Protein AF-A0A0N8S1Q6-F1 (afdb_monomer)

Structure (mmCIF, N/CA/C/O backbone):
data_AF-A0A0N8S1Q6-F1
#
_entry.id   AF-A0A0N8S1Q6-F1
#
loop_
_atom_site.group_PDB
_atom_site.id
_atom_site.type_symbol
_atom_site.label_atom_id
_atom_site.label_alt_id
_atom_site.label_comp_id
_atom_site.label_asym_id
_atom_site.label_entity_id
_atom_site.label_seq_id
_atom_site.pdbx_PDB_ins_code
_atom_site.Cartn_x
_atom_site.Cartn_y
_atom_site.Cartn_z
_atom_site.occupancy
_atom_site.B_iso_or_equiv
_atom_site.auth_seq_id
_atom_site.auth_comp_id
_atom_site.auth_asym_id
_atom_site.auth_atom_id
_atom_site.pdbx_PDB_model_num
ATOM 1 N N . MET A 1 1 ? 11.828 -13.816 12.416 1.00 46.84 1 MET A N 1
ATOM 2 C CA . MET A 1 1 ? 10.691 -14.552 11.816 1.00 46.84 1 MET A CA 1
ATOM 3 C C . MET A 1 1 ? 10.111 -13.710 10.688 1.00 46.84 1 MET A C 1
ATOM 5 O O . MET A 1 1 ? 9.911 -12.526 10.906 1.00 46.84 1 MET A O 1
ATOM 9 N N . LYS A 1 2 ? 9.887 -14.272 9.494 1.00 60.16 2 LYS A N 1
ATOM 10 C CA . LYS A 1 2 ? 9.076 -13.622 8.450 1.00 60.16 2 LYS A CA 1
ATOM 11 C C . LYS A 1 2 ? 7.677 -14.236 8.550 1.00 60.16 2 LYS A C 1
ATOM 13 O O . LYS A 1 2 ? 7.542 -15.384 8.126 1.00 60.16 2 LYS A O 1
ATOM 18 N N . PRO A 1 3 ? 6.690 -13.580 9.182 1.00 70.88 3 PRO A N 1
ATOM 19 C CA . PRO A 1 3 ? 5.350 -14.147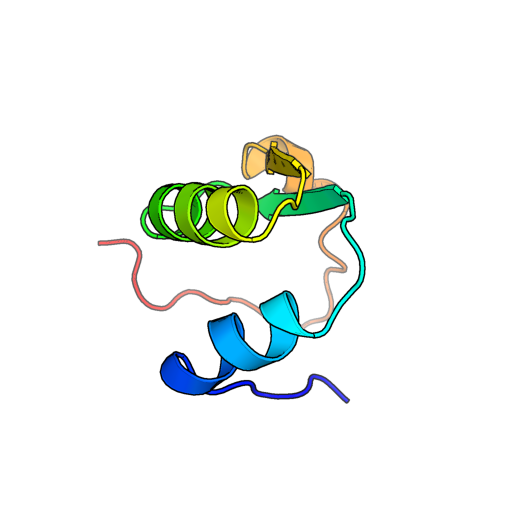 9.263 1.00 70.88 3 PRO A CA 1
ATOM 20 C C . PRO A 1 3 ? 4.825 -14.360 7.841 1.00 70.88 3 PRO A C 1
ATOM 22 O O . PRO A 1 3 ? 4.837 -13.447 7.016 1.00 70.88 3 PRO A O 1
ATOM 25 N N . LYS A 1 4 ? 4.433 -15.597 7.529 1.00 81.62 4 LYS A N 1
ATOM 26 C CA . LYS A 1 4 ? 3.790 -15.928 6.259 1.00 81.62 4 LYS A CA 1
ATOM 27 C C . LYS A 1 4 ? 2.303 -15.648 6.430 1.00 81.62 4 LYS A C 1
ATOM 29 O O . LYS A 1 4 ? 1.625 -16.376 7.144 1.00 81.62 4 LYS A O 1
ATOM 34 N N . VAL A 1 5 ? 1.822 -14.591 5.792 1.00 86.44 5 VAL A N 1
ATOM 35 C CA . VAL A 1 5 ? 0.402 -14.228 5.790 1.00 86.44 5 VAL A CA 1
ATOM 36 C C . VAL A 1 5 ? -0.233 -14.826 4.536 1.00 86.44 5 VAL A C 1
ATOM 38 O O . VAL A 1 5 ? 0.293 -14.654 3.434 1.00 86.44 5 VAL A O 1
ATOM 41 N N . ALA A 1 6 ? -1.321 -15.578 4.701 1.00 91.25 6 ALA A N 1
ATOM 42 C CA . ALA A 1 6 ? -2.106 -16.066 3.571 1.00 91.25 6 ALA A CA 1
ATOM 43 C C . ALA A 1 6 ? -2.796 -14.889 2.864 1.00 91.25 6 ALA A C 1
ATOM 45 O O . ALA A 1 6 ? -3.081 -13.864 3.483 1.00 91.25 6 ALA A O 1
ATOM 46 N N . ARG A 1 7 ? -3.040 -15.004 1.555 1.00 88.69 7 ARG A N 1
ATOM 47 C CA . ARG A 1 7 ? -3.524 -13.879 0.737 1.00 88.69 7 ARG A CA 1
ATOM 48 C C . ARG A 1 7 ? -4.867 -13.336 1.240 1.00 88.69 7 ARG A C 1
ATOM 50 O O . ARG A 1 7 ? -5.053 -12.125 1.301 1.00 88.69 7 ARG A O 1
ATOM 57 N N . ASP A 1 8 ? -5.761 -14.241 1.605 1.00 91.88 8 ASP A N 1
ATOM 58 C CA . ASP A 1 8 ? -7.085 -13.994 2.178 1.00 91.88 8 ASP A CA 1
ATOM 59 C C . ASP A 1 8 ? -7.028 -13.346 3.573 1.00 91.88 8 ASP A C 1
ATOM 61 O O . ASP A 1 8 ? -7.918 -12.581 3.929 1.00 91.88 8 ASP A O 1
ATOM 65 N N . GLN A 1 9 ? -5.949 -13.568 4.329 1.00 93.44 9 GLN A N 1
ATOM 66 C CA . GLN A 1 9 ? -5.756 -13.003 5.670 1.00 93.44 9 GLN A CA 1
ATOM 67 C C . GLN A 1 9 ? -5.094 -11.621 5.665 1.00 93.44 9 GLN A C 1
ATOM 69 O O . GLN A 1 9 ? -5.075 -10.939 6.689 1.00 93.44 9 GLN A O 1
ATOM 74 N N . LEU A 1 10 ? -4.557 -11.175 4.526 1.00 93.50 10 LEU A N 1
ATOM 75 C CA . LEU A 1 10 ? -3.824 -9.913 4.451 1.00 93.50 10 LEU A CA 1
ATOM 76 C C . LEU A 1 10 ? -4.731 -8.694 4.657 1.00 93.50 10 LEU A C 1
ATOM 78 O O . LEU A 1 10 ? -4.373 -7.796 5.412 1.00 93.50 10 LEU A O 1
ATOM 82 N N . VAL A 1 11 ? -5.903 -8.662 4.017 1.00 94.62 11 VAL A N 1
ATOM 83 C CA . VAL A 1 11 ? -6.839 -7.531 4.148 1.00 94.62 11 VAL A CA 1
ATOM 84 C C . VAL A 1 11 ? -7.393 -7.417 5.571 1.00 94.62 11 VAL A C 1
ATOM 86 O O . VAL A 1 11 ? -7.269 -6.334 6.142 1.00 94.62 11 VAL A O 1
ATOM 89 N N . PRO A 1 12 ? -7.909 -8.498 6.200 1.00 95.19 12 PRO A N 1
ATOM 90 C CA . PRO A 1 12 ? -8.358 -8.445 7.591 1.00 95.19 12 PRO A CA 1
ATOM 91 C C . PRO A 1 12 ? -7.275 -7.981 8.566 1.00 95.19 12 PRO A C 1
ATOM 93 O O . PRO A 1 12 ? -7.576 -7.286 9.533 1.00 95.19 12 PRO A O 1
ATOM 96 N N . LEU A 1 13 ? -6.016 -8.360 8.333 1.00 94.06 13 LEU A N 1
ATOM 97 C CA . LEU A 1 13 ? -4.894 -7.922 9.160 1.00 94.06 13 LEU A CA 1
ATOM 98 C C . LEU A 1 13 ? -4.653 -6.413 9.021 1.00 94.06 13 LEU A C 1
ATOM 100 O O . LEU A 1 13 ? -4.524 -5.720 10.025 1.00 94.06 13 LEU A O 1
ATOM 104 N N . ILE A 1 14 ? -4.587 -5.910 7.787 1.00 94.62 14 ILE A N 1
ATOM 105 C CA . ILE A 1 14 ? -4.324 -4.492 7.515 1.00 94.62 14 ILE A CA 1
ATOM 106 C C . ILE A 1 14 ? -5.470 -3.617 8.029 1.00 94.62 14 ILE A C 1
ATOM 108 O O . ILE A 1 14 ? -5.206 -2.612 8.677 1.00 94.62 14 ILE A O 1
ATOM 112 N N . ALA A 1 15 ? -6.721 -4.046 7.855 1.00 94.00 15 ALA A N 1
ATOM 113 C CA . ALA A 1 15 ? -7.902 -3.317 8.321 1.00 94.00 15 ALA A CA 1
ATOM 114 C C . ALA A 1 15 ? -7.976 -3.140 9.853 1.00 94.00 15 ALA A C 1
ATOM 116 O O . ALA A 1 15 ? -8.701 -2.274 10.331 1.00 94.00 15 ALA A O 1
ATOM 117 N N . GLN A 1 16 ? -7.248 -3.953 10.629 1.00 95.94 16 GLN A N 1
ATOM 118 C CA . GLN A 1 16 ? -7.149 -3.812 12.089 1.00 95.94 16 GLN A CA 1
ATOM 119 C C . GLN A 1 16 ? -6.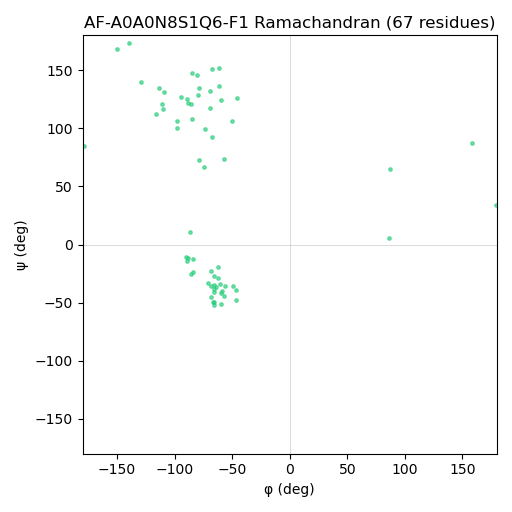090 -2.790 12.525 1.00 95.94 16 GLN A C 1
ATOM 121 O O . GLN A 1 16 ? -6.030 -2.430 13.701 1.00 95.94 16 GLN A O 1
ATOM 126 N N . LEU A 1 17 ? -5.229 -2.340 11.611 1.00 94.50 17 LEU A N 1
ATOM 127 C CA . LEU A 1 17 ? -4.209 -1.343 11.903 1.00 94.50 17 LEU A CA 1
ATOM 128 C C . LEU A 1 17 ? -4.800 0.067 11.786 1.00 94.50 17 LEU A C 1
ATOM 130 O O . LEU A 1 17 ? -5.655 0.311 10.935 1.00 94.50 17 LEU A O 1
ATOM 134 N N . PRO A 1 18 ? -4.318 1.035 12.583 1.00 95.75 18 PRO A N 1
ATOM 135 C CA . PRO A 1 18 ? -4.662 2.428 12.348 1.00 95.75 18 PRO A CA 1
ATOM 136 C C . PRO A 1 18 ? -4.173 2.879 10.955 1.00 95.75 18 PRO A C 1
ATOM 138 O O . PRO A 1 18 ? -3.153 2.365 10.471 1.00 95.75 18 PRO A O 1
ATOM 141 N N . PRO A 1 19 ? -4.842 3.869 10.330 1.00 96.56 19 PRO A N 1
ATOM 142 C CA . PRO A 1 19 ? -4.389 4.490 9.089 1.00 96.56 19 PRO A CA 1
ATOM 143 C C . PRO A 1 19 ? -2.898 4.832 9.133 1.00 96.56 19 PRO A C 1
ATOM 145 O O . PRO A 1 19 ? -2.418 5.493 10.053 1.00 96.56 19 PRO A O 1
ATOM 148 N N . CYS A 1 20 ? -2.143 4.355 8.146 1.00 96.88 20 CYS A N 1
ATOM 149 C CA . CYS A 1 20 ? -0.687 4.469 8.142 1.00 96.88 20 CYS A CA 1
ATOM 150 C C . CYS A 1 20 ? -0.122 4.544 6.720 1.00 96.88 20 CYS A C 1
ATOM 152 O O . CYS A 1 20 ? -0.829 4.308 5.737 1.00 96.88 20 CYS A O 1
ATOM 154 N N . LEU A 1 21 ? 1.161 4.898 6.618 1.00 96.69 21 LEU A N 1
ATOM 155 C CA . LEU A 1 21 ? 1.893 4.923 5.356 1.00 96.69 21 LEU A CA 1
ATOM 156 C C . LEU A 1 21 ? 2.458 3.532 5.038 1.00 96.69 21 LEU A C 1
ATOM 158 O O . LEU A 1 21 ? 3.294 3.019 5.780 1.00 96.69 21 LEU A O 1
ATOM 162 N N . ILE A 1 22 ? 2.067 2.964 3.898 1.00 95.00 22 ILE A N 1
ATOM 163 C CA . ILE A 1 22 ? 2.538 1.666 3.409 1.00 95.00 22 ILE A CA 1
ATOM 164 C C . ILE A 1 22 ? 3.428 1.883 2.182 1.00 95.00 22 ILE A C 1
ATOM 166 O O . ILE A 1 22 ? 2.980 2.371 1.143 1.00 95.00 22 ILE A O 1
ATOM 170 N N . GLY A 1 23 ? 4.701 1.507 2.293 1.00 92.75 23 GLY A N 1
ATOM 171 C CA . GLY A 1 23 ? 5.627 1.455 1.161 1.00 92.75 23 GLY A CA 1
ATOM 172 C C . GLY A 1 23 ? 5.580 0.087 0.487 1.00 92.75 23 GLY A C 1
ATOM 173 O O . GLY A 1 23 ? 5.791 -0.927 1.150 1.00 92.75 23 GLY A O 1
ATOM 174 N N . MET A 1 24 ? 5.332 0.044 -0.822 1.00 93.06 24 MET A N 1
ATOM 175 C CA . MET A 1 24 ? 5.305 -1.204 -1.593 1.00 93.06 24 MET A CA 1
ATOM 176 C C . MET A 1 24 ? 6.183 -1.090 -2.835 1.00 93.06 24 MET A C 1
ATOM 178 O O . MET A 1 24 ? 6.188 -0.066 -3.513 1.00 93.06 24 MET A O 1
ATOM 182 N N . GLU A 1 25 ? 6.914 -2.153 -3.157 1.00 91.31 25 GLU A N 1
ATOM 183 C CA . GLU A 1 25 ? 7.583 -2.263 -4.453 1.00 91.31 25 GLU A CA 1
ATOM 184 C C . GLU A 1 25 ? 6.531 -2.441 -5.553 1.00 91.31 25 GLU A C 1
ATOM 186 O O . GLU A 1 25 ? 5.613 -3.253 -5.422 1.00 91.31 25 GLU A O 1
ATOM 191 N N . ALA A 1 26 ? 6.650 -1.668 -6.631 1.00 89.69 26 ALA A N 1
ATOM 192 C CA . ALA A 1 26 ? 5.765 -1.778 -7.777 1.00 89.69 26 ALA A CA 1
ATOM 193 C C . ALA A 1 26 ? 6.023 -3.099 -8.518 1.00 89.69 26 ALA A C 1
ATOM 195 O O . ALA A 1 26 ? 7.106 -3.328 -9.053 1.00 89.69 26 ALA A O 1
ATOM 196 N N . CYS A 1 27 ? 5.000 -3.947 -8.563 1.00 86.94 27 CYS A N 1
ATOM 197 C CA . CYS A 1 27 ? 4.931 -5.170 -9.354 1.00 86.94 27 CYS A CA 1
ATOM 198 C C . CYS A 1 27 ?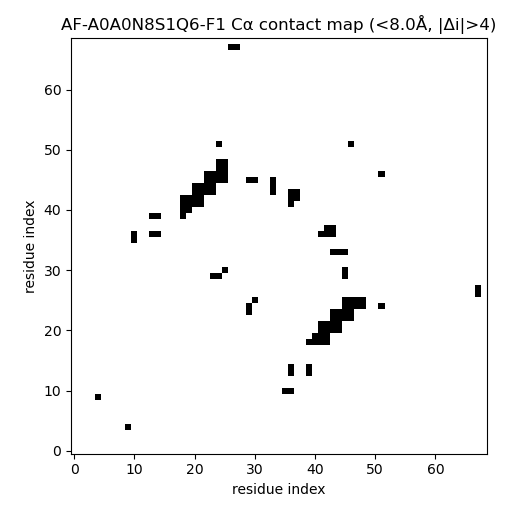 3.522 -5.310 -9.949 1.00 86.94 27 CYS A C 1
ATOM 200 O O . CYS A 1 27 ? 2.614 -4.548 -9.593 1.00 86.94 27 CYS A O 1
ATOM 202 N N . SER A 1 28 ? 3.314 -6.308 -10.808 1.00 86.94 28 SER A N 1
ATOM 203 C CA . SER A 1 28 ? 2.018 -6.614 -11.433 1.00 86.94 28 SER A CA 1
ATOM 204 C C . SER A 1 28 ? 0.852 -6.689 -10.427 1.00 86.94 28 SER A C 1
ATOM 206 O O . SER A 1 28 ? -0.243 -6.203 -10.704 1.00 86.94 28 SER A O 1
ATOM 208 N N . GLY A 1 29 ? 1.087 -7.196 -9.211 1.00 89.25 29 GLY A N 1
ATOM 209 C CA . GLY A 1 29 ? 0.080 -7.254 -8.141 1.00 89.25 29 GLY A CA 1
ATOM 210 C C . GLY A 1 29 ? -0.005 -6.026 -7.220 1.00 89.25 29 GLY A C 1
ATOM 211 O O . GLY A 1 29 ? -0.978 -5.899 -6.473 1.00 89.25 29 GLY A O 1
ATOM 212 N N . ALA A 1 30 ? 0.981 -5.125 -7.229 1.00 92.31 30 ALA A N 1
ATOM 213 C CA . ALA A 1 30 ? 1.093 -4.058 -6.228 1.00 92.31 30 ALA A CA 1
ATOM 214 C C . ALA A 1 30 ? -0.013 -3.003 -6.352 1.00 92.31 30 ALA A C 1
ATOM 216 O O . ALA A 1 30 ? -0.512 -2.510 -5.344 1.00 92.31 30 ALA A O 1
ATOM 217 N N . HIS A 1 31 ? -0.438 -2.691 -7.577 1.00 93.00 31 HIS A N 1
ATOM 218 C CA . HIS A 1 31 ? -1.481 -1.693 -7.827 1.00 93.00 31 HIS A CA 1
ATOM 219 C C . HIS A 1 31 ? -2.849 -2.120 -7.288 1.00 93.00 31 HIS A C 1
ATOM 221 O O . HIS A 1 31 ? -3.575 -1.291 -6.745 1.00 93.00 31 HIS A O 1
ATOM 227 N N . HIS A 1 32 ? -3.190 -3.407 -7.407 1.00 94.75 32 HIS A N 1
ATOM 228 C CA . HIS A 1 32 ? -4.409 -3.961 -6.815 1.00 94.75 32 HIS A CA 1
ATOM 229 C C . HIS A 1 32 ? -4.400 -3.761 -5.297 1.00 94.75 32 HIS A C 1
ATOM 231 O O . HIS A 1 32 ? -5.331 -3.196 -4.734 1.00 94.75 32 HIS A O 1
ATOM 237 N N . TRP A 1 33 ? -3.312 -4.167 -4.640 1.00 95.62 33 TRP A N 1
ATOM 238 C CA . TRP A 1 33 ? -3.179 -4.028 -3.193 1.00 95.62 33 TRP A CA 1
ATOM 239 C C . TRP A 1 33 ? -3.159 -2.578 -2.725 1.00 95.62 33 TRP A C 1
ATOM 241 O O . TRP A 1 33 ? -3.763 -2.271 -1.705 1.00 95.62 33 TRP A O 1
ATOM 251 N N . ALA A 1 34 ? -2.535 -1.680 -3.488 1.00 95.50 34 ALA A N 1
ATOM 252 C CA . ALA A 1 34 ? -2.528 -0.262 -3.164 1.00 95.50 34 ALA A CA 1
ATOM 253 C C . ALA A 1 34 ? -3.945 0.323 -3.090 1.00 95.50 34 ALA A C 1
ATOM 255 O O . ALA A 1 34 ? -4.224 1.110 -2.190 1.00 95.50 34 ALA A O 1
ATOM 256 N N . ARG A 1 35 ? -4.841 -0.090 -3.997 1.00 96.19 35 ARG A N 1
ATOM 257 C CA . ARG A 1 35 ? -6.255 0.317 -3.973 1.00 96.19 35 ARG A CA 1
ATOM 258 C C . ARG A 1 35 ? -6.965 -0.241 -2.746 1.00 96.19 35 ARG A C 1
ATOM 260 O O . ARG A 1 35 ? -7.499 0.539 -1.971 1.00 96.19 35 ARG A O 1
ATOM 267 N N . VAL A 1 36 ? -6.856 -1.552 -2.523 1.00 96.44 36 VAL A N 1
ATOM 268 C CA . VAL A 1 36 ? -7.494 -2.224 -1.380 1.00 96.44 36 VAL A CA 1
ATOM 269 C C . VAL A 1 36 ? -7.057 -1.604 -0.051 1.00 96.44 36 VAL A C 1
ATOM 271 O O . VAL A 1 36 ? -7.880 -1.325 0.810 1.00 96.44 36 VAL A O 1
ATOM 274 N N . PHE A 1 37 ? -5.765 -1.330 0.135 1.00 97.00 37 PHE A N 1
ATOM 275 C CA . PHE A 1 37 ? -5.291 -0.709 1.374 1.00 97.00 37 PHE A CA 1
ATOM 276 C C . PHE A 1 37 ? -5.721 0.758 1.498 1.00 97.00 37 PHE A C 1
ATOM 278 O O . PHE A 1 37 ? -6.000 1.211 2.607 1.00 97.00 37 PHE A O 1
ATOM 285 N N . ALA A 1 38 ? -5.818 1.494 0.388 1.00 96.31 38 ALA A N 1
ATOM 286 C CA . ALA A 1 38 ? -6.344 2.856 0.399 1.00 96.31 38 ALA A CA 1
ATOM 287 C C . ALA A 1 38 ? -7.831 2.908 0.785 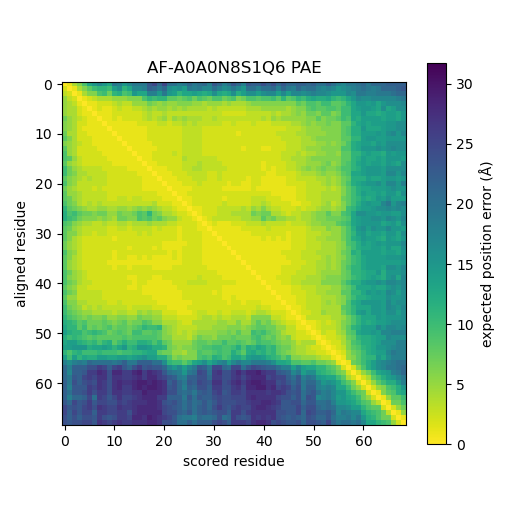1.00 96.31 38 ALA A C 1
ATOM 289 O O . ALA A 1 38 ? -8.230 3.815 1.512 1.00 96.31 38 ALA A O 1
ATOM 290 N N . GLU A 1 39 ? -8.630 1.914 0.386 1.00 96.88 39 GLU A N 1
ATOM 291 C CA . GLU A 1 39 ? -10.033 1.777 0.815 1.00 96.88 39 GLU A CA 1
ATOM 292 C C . GLU A 1 39 ? -10.165 1.581 2.335 1.00 96.88 39 GLU A C 1
ATOM 294 O O . GLU A 1 39 ? -11.138 2.031 2.935 1.00 96.88 39 GLU A O 1
ATOM 299 N N . HIS A 1 40 ? -9.153 0.993 2.980 1.00 96.06 40 HIS A N 1
ATOM 300 C CA . HIS A 1 40 ? -9.059 0.877 4.441 1.00 96.06 40 HIS A CA 1
ATOM 301 C C . HIS A 1 40 ? -8.418 2.102 5.124 1.00 96.06 40 HIS A C 1
ATOM 303 O O . HIS A 1 40 ? -8.115 2.065 6.314 1.00 96.06 40 HIS A O 1
ATOM 309 N N . GLY A 1 41 ? -8.218 3.204 4.395 1.00 96.62 41 GLY A N 1
ATOM 310 C CA . GLY A 1 41 ? -7.714 4.468 4.940 1.00 96.62 41 GLY A CA 1
ATOM 311 C C . GLY A 1 41 ? -6.189 4.577 5.003 1.00 96.62 41 GLY A C 1
ATOM 312 O O . GLY A 1 41 ? -5.668 5.568 5.516 1.00 96.62 41 GLY A O 1
ATOM 313 N N . HIS A 1 42 ? -5.445 3.604 4.473 1.00 97.81 42 HIS A N 1
ATOM 314 C CA . HIS A 1 42 ? -3.987 3.689 4.429 1.00 97.81 42 HIS A CA 1
ATOM 315 C C . HIS A 1 42 ? -3.511 4.558 3.267 1.00 97.81 42 HIS A C 1
ATOM 317 O O . HIS A 1 42 ? -4.057 4.550 2.167 1.00 97.81 42 HIS A O 1
ATOM 323 N N . THR A 1 43 ? -2.413 5.273 3.480 1.00 97.62 43 THR A N 1
ATOM 324 C CA . THR A 1 43 ? -1.715 5.944 2.382 1.00 97.62 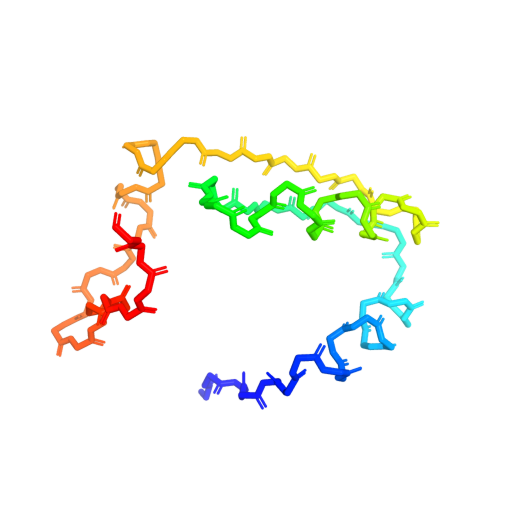43 THR A CA 1
ATOM 325 C C . THR A 1 43 ? -0.701 4.974 1.798 1.00 97.62 43 THR A C 1
ATOM 327 O O . THR A 1 43 ? 0.192 4.522 2.509 1.00 97.62 43 THR A O 1
ATOM 330 N N . VAL A 1 44 ? -0.790 4.664 0.506 1.00 96.25 44 VAL A N 1
ATOM 331 C CA . VAL A 1 44 ? 0.134 3.725 -0.148 1.00 96.25 44 VAL A CA 1
ATOM 332 C C . VAL A 1 44 ? 1.074 4.463 -1.092 1.00 96.25 44 VAL A C 1
ATOM 334 O O . VAL A 1 44 ? 0.638 5.254 -1.927 1.00 96.25 44 VAL A O 1
ATOM 337 N N . LYS A 1 45 ? 2.377 4.182 -0.987 1.00 94.69 45 LYS A N 1
ATOM 338 C CA . LYS A 1 45 ? 3.404 4.670 -1.915 1.00 94.69 45 LYS A CA 1
ATOM 339 C C . LYS A 1 45 ? 4.049 3.500 -2.644 1.00 94.69 45 LYS A C 1
ATOM 341 O O . LYS A 1 45 ? 4.767 2.699 -2.043 1.00 94.69 45 LYS A O 1
ATOM 346 N N . LEU A 1 46 ? 3.799 3.431 -3.950 1.00 92.00 46 LEU A N 1
ATOM 347 C CA . LEU A 1 46 ? 4.468 2.496 -4.847 1.00 92.00 46 LEU A CA 1
ATOM 348 C C . LEU A 1 46 ? 5.853 3.035 -5.215 1.00 92.00 46 LEU A C 1
ATOM 350 O O . LEU A 1 46 ? 5.987 4.175 -5.656 1.00 92.00 46 LEU A O 1
ATOM 354 N N . MET A 1 47 ? 6.880 2.210 -5.043 1.00 90.75 47 MET A N 1
ATOM 355 C CA . MET A 1 47 ? 8.265 2.535 -5.377 1.00 90.75 47 MET A CA 1
ATOM 356 C C . MET A 1 47 ? 8.743 1.658 -6.529 1.00 90.75 47 MET A C 1
ATOM 358 O O . MET A 1 47 ? 8.542 0.445 -6.521 1.00 90.75 47 MET A O 1
ATOM 362 N N . ALA A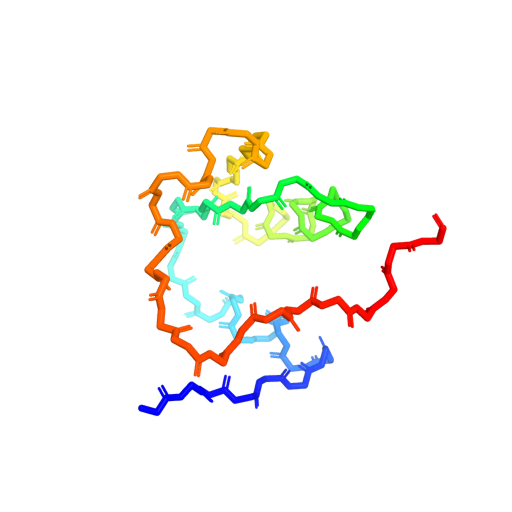 1 48 ? 9.408 2.262 -7.514 1.00 85.69 48 ALA A N 1
ATOM 363 C CA . ALA A 1 48 ? 10.000 1.514 -8.617 1.00 85.69 48 ALA A CA 1
ATOM 364 C C . ALA A 1 48 ? 11.072 0.537 -8.088 1.00 85.69 48 ALA A C 1
ATOM 366 O O . ALA A 1 48 ? 11.913 0.972 -7.296 1.00 85.69 48 ALA A O 1
ATOM 367 N N . PRO A 1 49 ? 11.131 -0.723 -8.566 1.00 79.62 49 PRO A N 1
ATOM 368 C CA . PRO A 1 49 ? 12.101 -1.739 -8.129 1.00 79.62 49 PRO A CA 1
ATOM 369 C C . PRO A 1 49 ? 13.552 -1.245 -8.056 1.00 79.62 49 PRO A C 1
ATOM 371 O O . PRO A 1 49 ? 14.285 -1.534 -7.110 1.00 79.62 49 PRO A O 1
ATOM 374 N N . LYS A 1 50 ? 13.958 -0.415 -9.027 1.00 77.44 50 LYS A N 1
ATOM 375 C CA . LYS A 1 50 ? 15.303 0.182 -9.101 1.00 77.44 50 LYS A CA 1
ATOM 376 C C . LYS A 1 50 ? 15.641 1.051 -7.885 1.00 77.44 50 LYS A C 1
ATOM 378 O O . LYS A 1 50 ? 16.791 1.071 -7.462 1.00 77.44 50 LYS A O 1
ATOM 383 N N . LEU A 1 51 ? 14.647 1.731 -7.316 1.00 78.06 51 LEU A N 1
ATOM 384 C CA . LEU A 1 51 ? 14.804 2.587 -6.140 1.00 78.06 51 LEU A CA 1
ATOM 385 C C . LEU 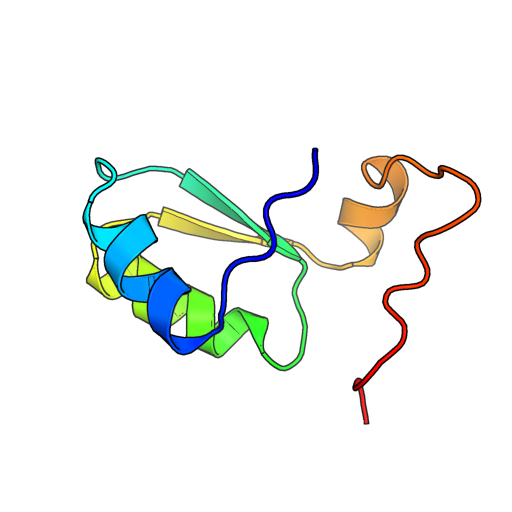A 1 51 ? 14.736 1.793 -4.831 1.00 78.06 51 LEU A C 1
ATOM 387 O O . LEU A 1 51 ? 15.294 2.232 -3.832 1.00 78.06 51 LEU A O 1
ATOM 391 N N . VAL A 1 52 ? 14.101 0.615 -4.834 1.00 73.06 52 VAL A N 1
ATOM 392 C CA . VAL A 1 52 ? 14.019 -0.268 -3.654 1.00 73.06 52 VAL A CA 1
ATOM 393 C C . VAL A 1 52 ? 15.234 -1.191 -3.537 1.00 73.06 52 VAL A C 1
ATOM 395 O O . VAL A 1 52 ? 15.595 -1.601 -2.436 1.00 73.06 52 VAL A O 1
ATOM 398 N N . SER A 1 53 ? 15.904 -1.485 -4.657 1.00 69.31 53 SER A N 1
ATOM 399 C CA . SER A 1 53 ? 17.095 -2.342 -4.730 1.00 69.31 53 SER A CA 1
ATOM 400 C C . SER A 1 53 ? 18.178 -2.051 -3.674 1.00 69.31 53 SER A C 1
ATOM 402 O O . SER A 1 53 ? 18.623 -3.015 -3.050 1.00 69.31 53 SER A O 1
ATOM 404 N N . PRO A 1 54 ? 18.607 -0.795 -3.414 1.00 73.62 54 PRO A N 1
ATOM 405 C CA . PRO A 1 54 ? 19.614 -0.516 -2.381 1.00 73.62 54 PRO A CA 1
ATOM 406 C C . PRO A 1 54 ? 19.117 -0.771 -0.948 1.00 73.62 54 PRO A C 1
ATOM 408 O O . PRO A 1 54 ? 19.924 -1.030 -0.060 1.00 73.62 54 PRO A O 1
ATOM 411 N N . TYR A 1 55 ? 17.801 -0.747 -0.717 1.00 70.62 55 TYR A N 1
ATOM 412 C CA . TYR A 1 55 ? 17.184 -1.012 0.590 1.00 70.62 55 TYR A CA 1
ATOM 413 C C . TYR A 1 55 ? 16.841 -2.489 0.800 1.00 70.62 55 TYR A C 1
ATOM 415 O O . TYR A 1 55 ? 16.511 -2.911 1.912 1.00 70.62 55 TYR A O 1
ATOM 423 N N . ARG A 1 56 ? 16.928 -3.308 -0.253 1.00 69.62 56 ARG A N 1
ATOM 424 C CA . ARG A 1 56 ? 16.740 -4.750 -0.151 1.00 69.62 56 ARG A CA 1
ATOM 425 C C . ARG A 1 56 ? 17.970 -5.345 0.529 1.00 69.62 56 ARG A C 1
ATOM 427 O O . ARG A 1 56 ? 18.990 -5.565 -0.122 1.00 69.62 56 ARG A O 1
ATOM 434 N N . MET A 1 57 ? 17.871 -5.624 1.834 1.00 58.62 57 MET A N 1
ATOM 435 C CA . MET A 1 57 ? 18.906 -6.360 2.570 1.00 58.62 57 MET A CA 1
ATOM 436 C C . MET A 1 57 ? 19.262 -7.640 1.802 1.00 58.62 57 MET A C 1
ATOM 438 O O . MET A 1 57 ? 18.493 -8.604 1.761 1.00 58.62 57 MET A O 1
ATOM 442 N N . SER A 1 58 ? 20.432 -7.634 1.166 1.00 53.66 58 SER A N 1
ATOM 443 C CA . SER A 1 58 ? 20.944 -8.748 0.373 1.00 53.66 58 SER A CA 1
ATOM 444 C C . SER A 1 58 ? 21.529 -9.811 1.299 1.00 53.66 58 SER A C 1
ATOM 446 O O . SER A 1 58 ? 22.737 -9.986 1.403 1.00 53.66 58 SER A O 1
ATOM 448 N N . GLY A 1 59 ? 20.659 -10.540 1.995 1.00 45.94 59 GLY A N 1
ATOM 449 C CA . GLY A 1 59 ? 21.010 -11.838 2.562 1.00 45.94 59 GLY A CA 1
ATOM 450 C C . GLY A 1 59 ? 20.975 -12.897 1.458 1.00 45.94 59 GLY A C 1
ATOM 451 O O . GLY A 1 59 ? 20.026 -12.937 0.675 1.00 45.94 59 GLY A O 1
ATOM 452 N N . LYS A 1 60 ? 21.994 -13.763 1.388 1.00 45.03 60 LYS A N 1
ATOM 453 C CA . LYS A 1 60 ? 22.088 -14.939 0.497 1.00 45.03 60 LYS A CA 1
ATOM 454 C C . LYS A 1 60 ? 20.907 -15.915 0.708 1.00 45.03 60 LYS A C 1
ATOM 456 O O . LYS A 1 60 ? 21.099 -16.944 1.341 1.00 45.03 60 LYS A O 1
ATOM 461 N N . ARG A 1 61 ? 19.692 -15.583 0.256 1.00 49.34 61 ARG A N 1
ATOM 462 C CA . ARG A 1 61 ? 18.473 -16.420 0.096 1.00 49.34 61 ARG A CA 1
ATOM 463 C C . ARG A 1 61 ? 17.254 -15.496 0.066 1.00 49.34 61 ARG A C 1
ATOM 465 O O . ARG A 1 61 ? 16.645 -15.196 1.089 1.00 49.34 61 ARG A O 1
ATOM 472 N N . GLY A 1 62 ? 16.911 -15.012 -1.120 1.00 44.59 62 GLY A N 1
ATOM 473 C CA . GLY A 1 62 ? 15.756 -14.132 -1.279 1.00 44.59 62 GLY A CA 1
ATOM 474 C C . GLY A 1 62 ? 15.540 -13.657 -2.703 1.00 44.59 62 GLY A C 1
ATOM 475 O O . GLY A 1 62 ? 15.101 -12.532 -2.908 1.00 44.59 62 GLY A O 1
ATOM 476 N N . LYS A 1 63 ? 15.859 -14.492 -3.699 1.00 41.00 63 LYS A N 1
ATOM 477 C CA . LYS A 1 63 ? 15.201 -14.356 -4.994 1.00 41.00 63 LYS A CA 1
ATOM 478 C C . LYS A 1 63 ? 13.743 -14.750 -4.755 1.00 41.00 63 LYS A C 1
ATOM 480 O O . LYS A 1 63 ? 13.416 -15.927 -4.821 1.00 41.00 63 LYS A O 1
ATOM 485 N N . ASN A 1 64 ? 12.881 -13.784 -4.454 1.00 46.91 64 ASN A N 1
ATOM 486 C CA . ASN A 1 64 ? 11.451 -13.943 -4.703 1.00 46.91 64 ASN A CA 1
ATOM 487 C C . ASN A 1 64 ? 11.262 -13.795 -6.221 1.00 46.91 64 ASN A C 1
ATOM 489 O O . ASN A 1 64 ? 10.753 -12.790 -6.698 1.00 46.91 64 ASN A O 1
ATOM 493 N N . ALA A 1 65 ? 11.803 -14.750 -6.976 1.00 47.44 65 ALA A N 1
ATOM 494 C CA . ALA A 1 65 ? 11.475 -14.958 -8.372 1.00 47.44 65 ALA A CA 1
ATOM 495 C C . ALA A 1 65 ? 10.452 -16.091 -8.374 1.00 47.44 65 ALA A C 1
ATOM 497 O O . ALA A 1 65 ? 10.776 -17.234 -8.057 1.00 47.44 65 ALA A O 1
ATOM 498 N N . GLY A 1 66 ? 9.206 -15.725 -8.630 1.00 43.47 66 GLY A N 1
ATOM 499 C CA . GLY A 1 66 ? 8.079 -16.638 -8.666 1.00 43.47 66 GLY A CA 1
ATOM 500 C C . GLY A 1 66 ? 6.828 -15.860 -9.029 1.00 43.47 66 GLY A C 1
ATOM 501 O O . GLY A 1 66 ? 6.098 -15.445 -8.136 1.00 43.47 66 GLY A O 1
ATOM 502 N N . SER A 1 67 ? 6.627 -15.688 -10.337 1.00 39.41 67 SER A N 1
ATOM 503 C CA . SER A 1 67 ? 5.506 -15.020 -11.010 1.00 39.41 67 SER A CA 1
ATOM 504 C C . SER A 1 67 ? 5.636 -13.505 -11.218 1.00 39.41 67 SER A C 1
ATOM 506 O O . SER A 1 67 ? 4.834 -12.727 -10.710 1.00 39.41 67 SER A O 1
ATOM 508 N N . ASP A 1 68 ? 6.607 -13.102 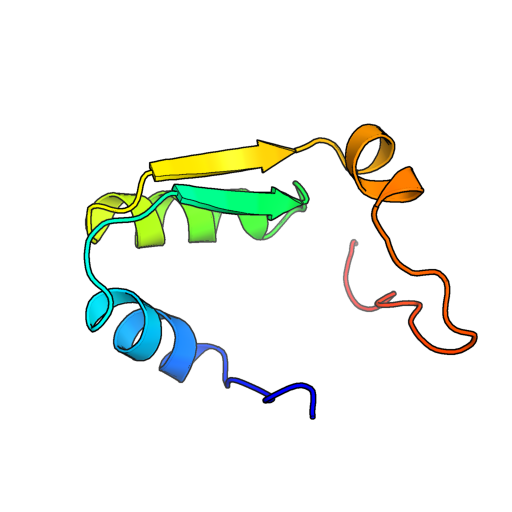-12.036 1.00 39.19 68 ASP A N 1
ATOM 509 C CA . ASP A 1 68 ? 6.364 -12.048 -13.029 1.00 39.19 68 ASP A CA 1
ATOM 510 C C . ASP A 1 68 ? 6.430 -12.770 -14.382 1.00 39.19 68 ASP A C 1
ATOM 512 O O . ASP A 1 68 ? 7.385 -13.519 -14.610 1.00 39.19 68 ASP A O 1
ATOM 516 N N . ALA A 1 69 ? 5.337 -12.707 -15.143 1.00 37.19 69 ALA A N 1
ATOM 517 C CA . ALA A 1 69 ? 5.157 -13.433 -16.401 1.00 37.19 69 ALA A CA 1
ATOM 518 C C . ALA A 1 69 ? 6.140 -12.966 -17.482 1.00 37.19 69 ALA A C 1
ATOM 520 O O . ALA A 1 69 ? 6.484 -11.763 -17.479 1.00 37.19 69 ALA A O 1
#

Foldseek 3Di:
DPDDADPVRPLVVLLPDDAEEAEDEDDPCVVVVCVSSVVSNHHYDYDYPVVCVVVPPDDPDDPPPDDPD

Sequence (69 aa):
MKPKVARDQLVPLIAQLPPCLIGMEACSGAHHWARVFAEHGHTVKLMAPKLVSPYRMSGKRGKNAGSDA

pLDDT: mean 80.62, std 19.59, range [37.19, 97.81]

Solvent-accessible surface area (backbone atoms only — not comparable to full-atom values): 4576 Å² total; per-residue (Å²): 136,82,84,84,73,54,80,85,52,46,59,67,56,55,62,72,47,76,68,45,83,44,82,41,64,56,50,97,65,36,63,62,51,40,51,59,43,37,75,60,57,27,48,63,46,76,38,56,55,83,76,45,52,86,73,51,80,85,57,102,80,73,82,87,78,81,84,81,133

Mean predicted aligned error: 8.71 Å

Secondary structure (DSSP, 8-state):
------HHHHHHHHHTS-S-EEEEE--TTHHHHHHHHHHTT-EEEEE-HHHHGGGS---SS----S---

Organism: NCBI:txid34065

Radius of gyration: 13.22 Å; Cα contacts (8 Å, |Δi|>4): 55; chains: 1; bo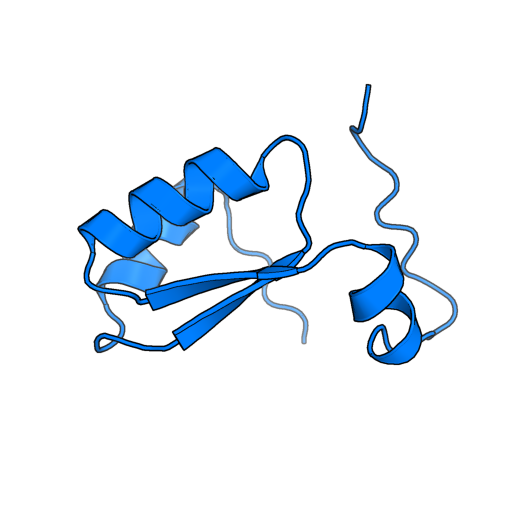unding box: 32×23×29 Å

Nearest PDB structures (foldseek):
  1c3q-assembly1_C  TM=5.846E-01  e=6.379E-01  Bacillus subtilis
  6jyy-assembly1_A  TM=5.143E-01  e=3.687E-01  Klebsiella pneumoniae
  3hpd-assembly1_A  TM=5.064E-01  e=1.356E+00  Pyrococcus horikoshii OT3
  5cm5-assembly1_A  TM=5.015E-01  e=2.690E+00  Staphylococcus aureus subsp. aureus MRSA252
  3a0r-assembly1_B  TM=5.506E-01  e=6.122E+00  Thermotoga maritima